Protein AF-A0A242W3F3-F1 (afdb_monomer)

Organism: NCBI:txid180868

Secondary structure (DSSP, 8-state):
------EEEEEEEE-SS-EEE--SEEEEPPP-SSEEEEEEEEES--S--EEEEEETTEEEEGGGSEEEEEEEETTEEEEEEEEE-SSTTTS--STTEEEEEEEEEE-TTT--EEEEEEEEEE-

Solvent-accessible surface area (backbone atoms only — not comparable to full-atom values): 6639 Å² total; per-residue (Å²): 136,69,36,71,72,74,49,53,39,61,47,24,42,33,24,93,88,50,73,40,78,40,50,67,64,33,78,42,65,61,68,60,82,54,44,43,34,42,31,34,38,36,33,31,46,50,90,63,68,48,57,36,42,29,32,60,82,49,75,27,43,68,94,68,45,44,72,80,46,76,49,77,57,100,64,18,34,39,38,31,36,52,43,81,45,85,46,60,81,48,48,54,71,44,68,78,27,77,37,41,43,33,41,37,41,37,33,81,89,74,73,48,70,40,64,33,65,29,38,40,35,20,79

Foldseek 3Di:
DFWDWDAKDFQWKAEPVDTDGDDQEAEDAQGDDFKIKTKMWIFTGHPDKWKWKAKQNRIATDPRWAWPDKDADPTTIITMTMDGPPDCNRPPSDAQDKMKMKMWIADVPPRDIHMDMHIYTYD

Mean predicted aligned error: 4.14 Å

Structure (mmCIF, N/CA/C/O backbone):
data_AF-A0A242W3F3-F1
#
_entry.id   AF-A0A242W3F3-F1
#
loop_
_atom_site.group_PDB
_atom_site.id
_atom_site.type_symbol
_atom_site.label_atom_id
_atom_site.label_alt_id
_atom_site.label_comp_id
_atom_site.label_asym_id
_atom_site.label_entity_id
_atom_site.label_seq_id
_atom_site.pdbx_PDB_ins_code
_atom_site.Cartn_x
_atom_site.Cartn_y
_atom_site.Cartn_z
_atom_site.occupancy
_atom_site.B_iso_or_equiv
_atom_site.auth_seq_id
_atom_site.auth_comp_id
_atom_site.auth_asym_id
_atom_site.auth_atom_id
_atom_site.pdbx_PDB_model_num
ATOM 1 N N . ASP A 1 1 ? 14.849 5.656 -23.378 1.00 62.00 1 ASP A N 1
ATOM 2 C CA . ASP A 1 1 ? 15.700 4.939 -22.416 1.00 62.00 1 ASP A CA 1
ATOM 3 C C . ASP A 1 1 ? 14.886 4.434 -21.252 1.00 62.00 1 ASP A C 1
ATOM 5 O O . ASP A 1 1 ? 14.446 5.220 -20.418 1.00 62.00 1 ASP A O 1
ATOM 9 N N . SER A 1 2 ? 14.650 3.128 -21.223 1.00 72.00 2 SER A N 1
ATOM 10 C CA . SER A 1 2 ? 14.152 2.470 -20.028 1.00 72.00 2 SER A CA 1
ATOM 11 C C . SER A 1 2 ? 15.299 2.221 -19.065 1.00 72.00 2 SER A C 1
ATOM 13 O O . SER A 1 2 ? 16.432 1.935 -19.457 1.00 72.00 2 SER A O 1
ATOM 15 N N . SER A 1 3 ? 15.019 2.377 -17.777 1.00 82.31 3 SER A N 1
ATOM 16 C CA . SER A 1 3 ? 15.980 2.084 -16.721 1.00 82.31 3 SER A CA 1
ATOM 17 C C . SER A 1 3 ? 15.425 0.984 -15.821 1.00 82.31 3 SER A C 1
ATOM 19 O O . SER A 1 3 ? 14.223 0.951 -15.557 1.00 82.31 3 SER A O 1
ATOM 21 N N . PRO A 1 4 ? 16.262 0.046 -15.347 1.00 87.44 4 PRO A N 1
ATOM 22 C CA . PRO A 1 4 ? 15.770 -1.051 -14.529 1.00 87.44 4 PRO A CA 1
ATOM 23 C C . PRO A 1 4 ? 15.168 -0.508 -13.235 1.00 87.44 4 PRO A C 1
ATOM 25 O O . PRO A 1 4 ? 15.725 0.412 -12.633 1.00 87.44 4 PRO A O 1
ATOM 28 N N . LEU A 1 5 ? 14.087 -1.132 -12.765 1.00 91.44 5 LEU A N 1
ATOM 29 C CA . LEU A 1 5 ? 13.517 -0.816 -11.462 1.00 91.44 5 LEU A CA 1
ATOM 30 C C . LEU A 1 5 ? 14.549 -1.107 -10.361 1.00 91.44 5 LEU A C 1
ATOM 32 O O . LEU A 1 5 ? 15.100 -2.215 -10.261 1.00 91.44 5 LEU A O 1
ATOM 36 N N . ARG A 1 6 ? 14.854 -0.100 -9.544 1.00 91.69 6 ARG A N 1
ATOM 37 C CA . ARG A 1 6 ? 15.939 -0.136 -8.553 1.00 91.69 6 ARG A CA 1
ATOM 38 C C . ARG A 1 6 ? 15.419 -0.312 -7.140 1.00 91.69 6 ARG A C 1
ATOM 40 O O . ARG A 1 6 ? 15.942 -1.174 -6.437 1.00 91.69 6 ARG A O 1
ATOM 47 N N . SER A 1 7 ? 14.394 0.445 -6.769 1.00 94.06 7 SER A N 1
ATOM 48 C CA . SER A 1 7 ? 13.772 0.399 -5.447 1.00 94.06 7 SER A CA 1
ATOM 49 C C . SER A 1 7 ? 12.310 0.817 -5.503 1.00 94.06 7 SER A C 1
ATOM 51 O O . SER A 1 7 ? 11.911 1.566 -6.393 1.00 94.06 7 SER A O 1
ATOM 53 N N . VAL A 1 8 ? 11.553 0.372 -4.505 1.00 96.19 8 VAL A N 1
ATOM 54 C CA . VAL A 1 8 ? 10.176 0.798 -4.249 1.00 96.19 8 VAL A CA 1
ATOM 55 C C . VAL A 1 8 ? 10.034 1.196 -2.782 1.00 96.19 8 VAL A C 1
ATOM 57 O O . VAL A 1 8 ? 10.717 0.645 -1.913 1.00 96.19 8 VAL A O 1
ATOM 60 N N . SER A 1 9 ? 9.146 2.138 -2.492 1.00 96.75 9 SER A N 1
ATOM 61 C CA . SER A 1 9 ? 8.777 2.512 -1.131 1.00 96.75 9 SER A CA 1
ATOM 62 C C . SER A 1 9 ? 7.304 2.869 -1.044 1.00 96.75 9 SER A C 1
ATOM 64 O O . SER A 1 9 ? 6.746 3.433 -1.977 1.00 96.75 9 SER A O 1
ATOM 66 N N . ILE A 1 10 ? 6.697 2.610 0.110 1.00 97.94 10 ILE A N 1
ATOM 67 C CA . ILE A 1 10 ? 5.420 3.221 0.473 1.00 97.94 10 ILE A CA 1
ATOM 68 C C . ILE A 1 10 ? 5.768 4.579 1.078 1.00 97.94 10 ILE A C 1
ATOM 70 O O . ILE A 1 10 ? 6.495 4.627 2.068 1.00 97.94 10 ILE A O 1
ATOM 74 N N . SER A 1 11 ? 5.334 5.662 0.439 1.00 96.56 11 SER A N 1
ATOM 75 C CA . SER A 1 11 ? 5.700 7.037 0.798 1.00 96.56 11 SER A CA 1
ATOM 76 C C . SER A 1 11 ? 4.625 7.741 1.611 1.00 96.56 11 SER A C 1
ATOM 78 O O . SER A 1 11 ? 4.948 8.631 2.394 1.00 96.56 11 SER A O 1
ATOM 80 N N . ALA A 1 12 ? 3.362 7.333 1.486 1.00 97.38 12 ALA A N 1
ATOM 81 C CA . ALA A 1 12 ? 2.297 7.811 2.354 1.00 97.38 12 ALA A CA 1
ATOM 82 C C . ALA A 1 12 ? 1.119 6.836 2.423 1.00 97.38 12 ALA A C 1
ATOM 84 O O . ALA A 1 12 ? 0.867 6.079 1.486 1.00 97.38 12 ALA A O 1
ATOM 85 N N . VAL A 1 13 ? 0.370 6.896 3.520 1.00 96.94 13 VAL A N 1
ATOM 86 C CA . VAL A 1 13 ? -0.890 6.166 3.711 1.00 96.94 13 VAL A CA 1
ATOM 87 C C . VAL A 1 13 ? -1.914 7.104 4.327 1.00 96.94 13 VAL A C 1
ATOM 89 O O . VAL A 1 13 ? -1.553 7.942 5.151 1.00 96.94 13 VAL A O 1
ATOM 92 N N . GLY A 1 14 ? -3.179 6.986 3.947 1.00 95.50 14 GLY A N 1
ATOM 93 C CA . GLY A 1 14 ? -4.225 7.813 4.529 1.00 95.50 14 GLY A CA 1
ATOM 94 C C . GLY A 1 14 ? -5.599 7.581 3.927 1.00 95.50 14 GLY A C 1
ATOM 95 O O . GLY A 1 14 ? -5.889 6.510 3.394 1.00 95.50 14 GLY A O 1
ATOM 96 N N . ASP A 1 15 ? -6.427 8.613 4.015 1.00 93.06 15 ASP A N 1
ATOM 97 C CA . ASP A 1 15 ? -7.746 8.678 3.399 1.00 93.06 15 ASP A CA 1
ATOM 98 C C . ASP A 1 15 ? -7.826 9.831 2.384 1.00 93.06 15 ASP A C 1
ATOM 100 O O . ASP A 1 15 ? -6.841 10.515 2.096 1.00 93.06 15 ASP A O 1
ATOM 104 N N . ASN A 1 16 ? -9.020 10.060 1.839 1.00 88.56 16 ASN A N 1
ATOM 105 C CA . ASN A 1 16 ? -9.259 11.118 0.861 1.00 88.56 16 ASN A CA 1
ATOM 106 C C . ASN A 1 16 ? -9.084 12.543 1.431 1.00 88.56 16 ASN A C 1
ATOM 108 O O . ASN A 1 16 ? -8.956 13.497 0.668 1.00 88.56 16 ASN A O 1
ATOM 112 N N . ASN A 1 17 ? -9.106 12.709 2.755 1.00 90.00 17 ASN A N 1
ATOM 113 C CA . ASN A 1 17 ? -8.938 14.004 3.410 1.00 90.00 17 ASN A CA 1
ATOM 114 C C . ASN A 1 17 ? -7.473 14.276 3.747 1.00 90.00 17 ASN A C 1
ATOM 116 O O . ASN A 1 17 ? -7.036 15.429 3.701 1.00 90.00 17 ASN A O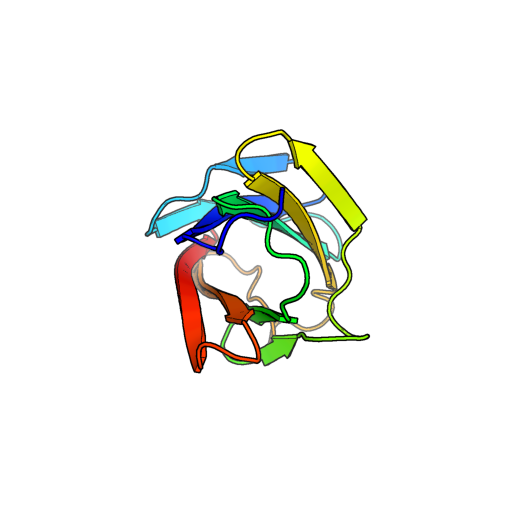 1
ATOM 120 N N . LYS A 1 18 ? -6.719 13.241 4.141 1.00 94.69 18 LYS A N 1
ATOM 121 C CA . LYS A 1 18 ? -5.337 13.403 4.587 1.00 94.69 18 LYS A CA 1
ATOM 122 C C . LYS A 1 18 ? -4.476 12.169 4.337 1.00 94.69 18 LYS A C 1
ATOM 124 O O . LYS A 1 18 ? -4.785 11.069 4.784 1.00 94.69 18 LYS A O 1
ATOM 129 N N . MET A 1 19 ? -3.320 12.416 3.720 1.00 96.12 19 MET A N 1
ATOM 130 C CA . MET A 1 19 ? -2.228 11.457 3.558 1.00 96.12 19 MET A CA 1
ATOM 131 C C . MET A 1 19 ? -1.137 11.711 4.600 1.00 96.12 19 MET A C 1
ATOM 133 O O . MET A 1 19 ? -0.718 12.852 4.808 1.00 96.12 19 MET A O 1
ATOM 137 N N . TYR A 1 20 ? -0.652 10.646 5.232 1.00 96.94 20 TYR A N 1
ATOM 138 C CA . TYR A 1 20 ? 0.396 10.685 6.246 1.00 96.94 20 TYR A CA 1
ATOM 139 C C . TYR A 1 20 ? 1.677 10.079 5.683 1.00 96.94 20 TYR A C 1
ATOM 141 O O . TYR A 1 20 ? 1.650 8.977 5.138 1.00 96.94 20 TYR A O 1
ATOM 149 N N . SER A 1 21 ? 2.793 10.801 5.804 1.00 96.56 21 SER A N 1
ATOM 150 C CA . SER A 1 21 ? 4.098 10.348 5.309 1.00 96.56 21 SER A CA 1
ATOM 151 C C . SER A 1 21 ? 4.499 9.034 5.973 1.00 96.56 21 SER A C 1
ATOM 153 O O . SER A 1 21 ? 4.520 8.938 7.199 1.00 96.56 21 SE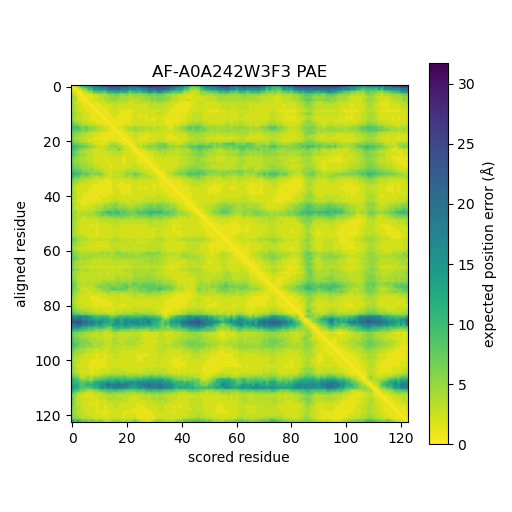R A O 1
ATOM 155 N N . ALA A 1 22 ? 4.801 8.023 5.168 1.00 94.00 22 ALA A N 1
ATOM 156 C CA . ALA A 1 22 ? 5.078 6.682 5.644 1.00 94.00 22 ALA A CA 1
ATOM 157 C C . ALA A 1 22 ? 6.567 6.485 5.955 1.00 94.00 22 ALA A C 1
ATOM 159 O O . ALA A 1 22 ? 7.459 6.904 5.217 1.00 94.00 22 ALA A O 1
ATOM 160 N N . SER A 1 23 ? 6.821 5.776 7.054 1.00 91.31 23 SER A N 1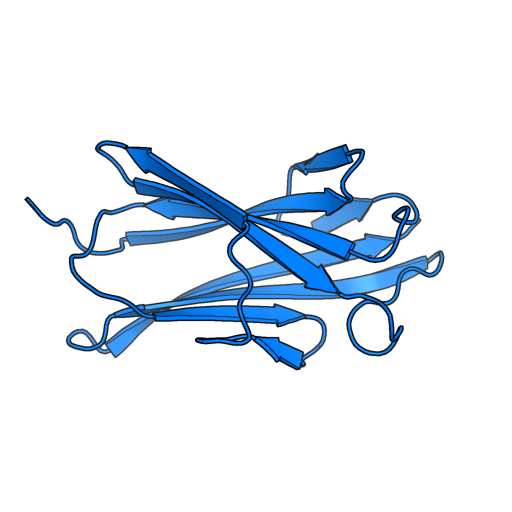
ATOM 161 C CA . SER A 1 23 ? 8.120 5.197 7.399 1.00 91.31 23 SER A CA 1
ATOM 162 C C . SER A 1 23 ? 7.943 3.689 7.630 1.00 91.31 23 SER A C 1
ATOM 164 O O . SER A 1 23 ? 6.875 3.152 7.345 1.00 91.31 23 SER A O 1
ATOM 166 N N . SER A 1 24 ? 8.945 2.973 8.153 1.00 91.19 24 SER A N 1
ATOM 167 C CA . SER A 1 24 ? 8.768 1.556 8.524 1.00 91.19 24 SER A CA 1
ATOM 168 C C . SER A 1 24 ? 7.624 1.331 9.522 1.00 91.19 24 SER A C 1
ATOM 170 O O . SER A 1 24 ? 6.996 0.275 9.497 1.00 91.19 24 SER A O 1
ATOM 172 N N . TYR A 1 25 ? 7.352 2.325 10.370 1.00 93.88 25 TYR A N 1
ATOM 173 C CA . TYR A 1 25 ? 6.216 2.357 11.283 1.00 93.88 25 TYR A CA 1
ATOM 174 C C . TYR A 1 25 ? 5.521 3.714 11.172 1.00 93.88 25 TYR A C 1
ATOM 176 O O . TYR A 1 25 ? 6.169 4.762 11.221 1.00 93.88 25 TYR A O 1
ATOM 184 N N . LEU A 1 26 ? 4.210 3.701 10.993 1.00 95.88 26 LEU A N 1
ATOM 185 C CA . LEU A 1 26 ? 3.393 4.892 10.835 1.00 95.88 26 LEU A CA 1
ATOM 186 C C . LEU A 1 26 ? 2.241 4.835 11.831 1.00 95.88 26 LEU A C 1
ATOM 188 O O . LEU A 1 26 ? 1.564 3.819 11.930 1.00 95.88 26 LEU A O 1
ATOM 192 N N . THR A 1 27 ? 1.993 5.946 12.509 1.00 95.88 27 THR A N 1
ATOM 193 C CA . THR A 1 27 ? 0.807 6.131 13.338 1.00 95.88 27 THR A CA 1
ATOM 194 C C . THR A 1 27 ? -0.134 7.125 12.663 1.00 95.88 27 THR A C 1
ATOM 196 O O . THR A 1 27 ? 0.305 8.196 12.236 1.00 95.88 27 THR A O 1
ATOM 199 N N . ILE A 1 28 ? -1.411 6.767 12.546 1.00 94.75 28 ILE A N 1
ATOM 200 C CA . ILE A 1 28 ? -2.472 7.598 11.968 1.00 94.75 28 ILE A CA 1
ATOM 201 C C . ILE A 1 28 ? -3.700 7.591 12.884 1.00 94.75 28 ILE A C 1
ATOM 203 O O . ILE A 1 28 ? -3.932 6.600 13.569 1.00 94.75 28 ILE A O 1
ATOM 207 N N . PRO A 1 29 ? -4.529 8.644 12.886 1.00 94.12 29 PRO A N 1
ATOM 208 C CA . PRO A 1 29 ? -5.848 8.556 13.496 1.00 94.12 29 PRO A CA 1
ATOM 209 C C . PRO A 1 29 ? -6.756 7.628 12.679 1.00 94.12 29 PRO A C 1
ATOM 211 O O . PRO A 1 29 ? -6.460 7.292 11.529 1.00 94.12 29 PRO A O 1
ATOM 214 N N . VAL A 1 30 ? -7.916 7.295 13.246 1.00 92.00 30 VAL A N 1
ATOM 215 C CA . VAL A 1 30 ? -9.009 6.637 12.516 1.00 92.00 30 VAL A CA 1
ATOM 216 C C . VAL A 1 30 ? -9.308 7.374 11.206 1.00 92.00 30 VAL A C 1
ATOM 218 O O . VAL A 1 30 ? -9.694 8.550 11.205 1.00 92.00 30 VAL A O 1
ATOM 221 N N . LEU A 1 31 ? -9.176 6.645 10.099 1.00 90.75 31 LEU A N 1
ATOM 222 C CA . LEU A 1 31 ? -9.459 7.127 8.754 1.00 90.75 31 LEU A CA 1
ATOM 223 C C . LEU A 1 31 ? -10.949 7.418 8.580 1.00 90.75 31 LEU A C 1
ATOM 225 O O . LEU A 1 31 ? -11.810 6.767 9.181 1.00 90.75 31 LEU A O 1
ATOM 229 N N . LYS A 1 32 ? -11.267 8.404 7.747 1.00 88.44 32 LYS A N 1
ATOM 230 C CA . LYS A 1 32 ? -12.638 8.794 7.417 1.00 88.44 32 LYS A CA 1
ATOM 231 C C . LYS A 1 32 ? -13.021 8.297 6.025 1.00 88.44 32 LYS A C 1
ATOM 233 O O . LYS A 1 32 ? -12.270 8.450 5.067 1.00 88.44 32 LYS A O 1
ATOM 238 N N . GLY A 1 33 ? -14.251 7.802 5.910 1.00 86.12 33 GLY A N 1
ATOM 239 C CA . GLY A 1 33 ? -14.806 7.292 4.658 1.00 86.12 33 GLY A CA 1
ATOM 240 C C . GLY A 1 33 ? -14.496 5.815 4.429 1.00 86.12 33 GLY A C 1
ATOM 241 O O . GLY A 1 33 ? -14.092 5.105 5.345 1.00 86.12 33 GLY A O 1
ATOM 242 N N . ASP A 1 34 ? -14.714 5.371 3.194 1.00 87.06 34 ASP A N 1
ATOM 243 C CA . ASP A 1 34 ? -14.706 3.948 2.846 1.00 87.06 34 ASP A CA 1
ATOM 244 C C . ASP A 1 34 ? -13.366 3.465 2.275 1.00 87.06 34 ASP A C 1
ATOM 246 O O . ASP A 1 34 ? -13.217 2.282 1.993 1.00 87.06 34 ASP A O 1
ATOM 250 N N . TYR A 1 35 ? -12.385 4.347 2.059 1.00 90.56 35 TYR A N 1
ATOM 251 C CA . TYR A 1 35 ? -11.198 4.017 1.268 1.00 90.56 35 TYR A CA 1
ATOM 252 C C . TYR A 1 35 ? -9.878 4.288 1.992 1.00 90.56 35 TYR A C 1
ATOM 254 O O . TYR A 1 35 ? -9.691 5.341 2.600 1.00 90.56 35 TYR A O 1
ATOM 262 N N . LEU A 1 36 ? -8.942 3.351 1.830 1.00 93.00 36 LEU A N 1
ATOM 263 C CA . LEU A 1 36 ? -7.527 3.493 2.149 1.00 93.00 36 LEU A CA 1
ATOM 264 C C . LEU A 1 36 ? -6.805 3.949 0.891 1.00 93.00 36 LEU A C 1
ATOM 266 O O . LEU A 1 36 ? -6.988 3.367 -0.179 1.00 93.00 36 LEU A O 1
ATOM 270 N N . TYR A 1 37 ? -5.937 4.934 1.033 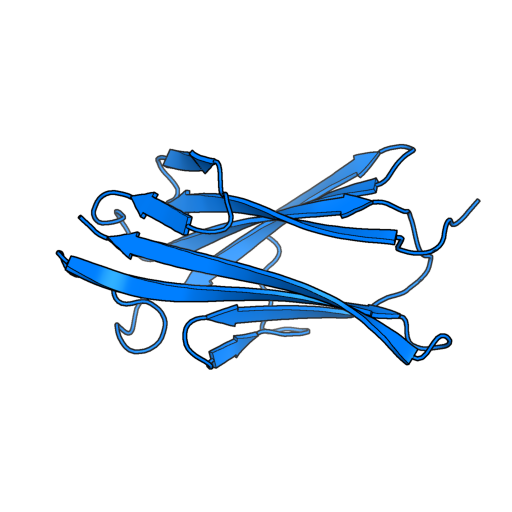1.00 95.25 37 TYR A N 1
ATOM 271 C CA . TYR A 1 37 ? -5.083 5.409 -0.039 1.00 95.25 37 TYR A CA 1
ATOM 272 C C . TYR A 1 37 ? -3.639 5.106 0.323 1.00 95.25 37 TYR A C 1
ATOM 274 O O . TYR A 1 37 ? -3.190 5.398 1.433 1.00 95.25 37 TYR A O 1
ATOM 282 N N . VAL A 1 38 ? -2.910 4.510 -0.614 1.00 97.06 38 VAL A N 1
ATOM 283 C CA . VAL A 1 38 ? -1.500 4.161 -0.444 1.00 97.06 38 VAL A CA 1
ATOM 284 C C . VAL A 1 38 ? -0.712 4.797 -1.570 1.00 97.06 38 VAL A C 1
ATOM 286 O O . VAL A 1 38 ? -0.881 4.444 -2.736 1.00 97.06 38 VAL A O 1
ATOM 289 N N . LYS A 1 39 ? 0.153 5.746 -1.211 1.00 97.56 39 LYS A N 1
ATOM 290 C CA . LYS A 1 39 ? 1.101 6.357 -2.134 1.00 97.56 39 LYS A CA 1
ATOM 291 C C . LYS A 1 39 ? 2.398 5.566 -2.113 1.00 97.56 39 LYS A C 1
ATOM 293 O O . LYS A 1 39 ? 2.944 5.283 -1.042 1.00 97.56 39 LYS A O 1
ATOM 298 N N . VAL A 1 40 ? 2.900 5.236 -3.291 1.00 97.50 40 VAL A N 1
ATOM 299 C CA . VAL A 1 40 ? 4.191 4.583 -3.475 1.00 97.50 40 VAL A CA 1
ATOM 300 C C . VAL A 1 40 ? 5.105 5.451 -4.321 1.00 97.50 40 VAL A C 1
ATOM 302 O O . VAL A 1 40 ? 4.656 6.261 -5.134 1.00 97.50 40 VAL A O 1
ATOM 305 N N . SER A 1 41 ? 6.399 5.254 -4.125 1.00 96.12 41 SER A N 1
ATOM 306 C CA . SER A 1 41 ? 7.448 5.851 -4.936 1.00 96.12 41 SER A CA 1
ATOM 307 C C . SER A 1 41 ? 8.346 4.743 -5.464 1.00 96.12 41 SER A C 1
ATOM 309 O O . SER A 1 41 ? 8.706 3.807 -4.747 1.00 96.12 41 SER A O 1
ATOM 311 N N . GLU A 1 42 ? 8.719 4.861 -6.724 1.00 95.50 42 GLU A N 1
ATOM 312 C CA . GLU A 1 42 ? 9.490 3.880 -7.466 1.00 95.50 42 GLU A CA 1
ATOM 313 C C . GLU A 1 42 ? 10.682 4.573 -8.105 1.00 95.50 42 GLU A C 1
ATOM 315 O O . GLU A 1 42 ? 10.549 5.668 -8.643 1.00 95.50 42 GLU A O 1
ATOM 320 N N . VAL A 1 43 ? 11.853 3.941 -8.053 1.00 94.75 43 VAL A N 1
ATOM 321 C CA . VAL A 1 43 ? 13.068 4.458 -8.691 1.00 94.75 43 VAL A CA 1
ATOM 322 C C . VAL A 1 43 ? 13.404 3.587 -9.886 1.00 94.75 43 VAL A C 1
ATOM 324 O O . VAL A 1 43 ? 13.609 2.378 -9.741 1.00 94.75 43 VAL A O 1
ATOM 327 N N . GLY A 1 44 ? 13.534 4.217 -11.048 1.00 91.06 44 GLY A N 1
ATOM 328 C CA . GLY A 1 44 ? 13.690 3.559 -12.340 1.00 91.06 44 GLY A CA 1
ATOM 329 C C . GLY A 1 44 ? 12.412 3.596 -13.179 1.00 91.06 44 GLY A C 1
ATOM 330 O O . GLY A 1 44 ? 11.312 3.787 -12.672 1.00 91.06 44 GLY A O 1
ATOM 331 N N . THR A 1 45 ? 12.586 3.417 -14.482 1.00 89.25 45 THR A N 1
ATOM 332 C CA . THR A 1 45 ? 11.561 3.548 -15.525 1.00 89.25 45 THR A CA 1
ATOM 333 C C . THR A 1 45 ? 11.573 2.297 -16.410 1.00 89.25 45 THR A C 1
ATOM 335 O O . THR A 1 45 ? 11.992 2.361 -17.570 1.00 89.25 45 THR A O 1
ATOM 338 N N . PRO A 1 46 ? 11.229 1.117 -15.860 1.00 87.31 46 PRO A N 1
ATOM 339 C CA . PRO A 1 46 ? 11.241 -0.123 -16.630 1.00 87.31 46 PRO A CA 1
ATOM 340 C C . PRO A 1 46 ? 10.152 -0.102 -17.713 1.00 87.31 46 PRO A C 1
ATOM 342 O O . PRO A 1 46 ? 9.062 0.413 -17.479 1.00 87.31 46 PRO A O 1
ATOM 345 N N . ASP A 1 47 ? 10.410 -0.731 -18.864 1.00 85.19 47 ASP A N 1
ATOM 346 C CA . ASP A 1 47 ? 9.410 -0.853 -19.943 1.00 85.19 47 ASP A CA 1
ATOM 347 C C . ASP A 1 47 ? 8.198 -1.704 -19.535 1.00 85.19 47 ASP A C 1
ATOM 349 O O . ASP A 1 47 ? 7.092 -1.517 -20.036 1.00 85.19 47 ASP A O 1
ATOM 353 N N . SER A 1 48 ? 8.405 -2.681 -18.646 1.00 86.75 48 SER A N 1
ATOM 354 C CA . SER A 1 48 ? 7.346 -3.566 -18.166 1.00 86.75 48 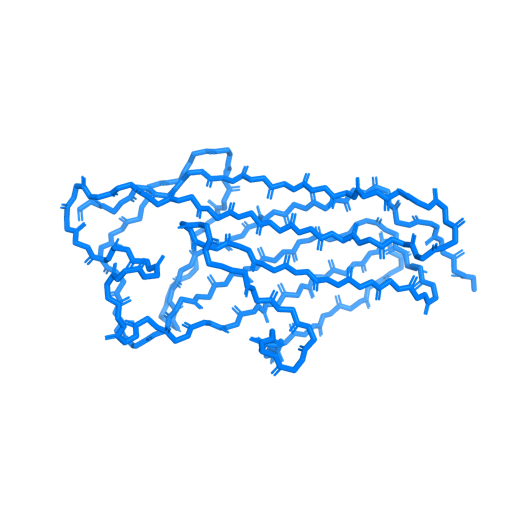SER A CA 1
ATOM 355 C C . SER A 1 48 ? 7.677 -4.157 -16.800 1.00 86.75 48 SER A C 1
ATOM 357 O O . SER A 1 48 ? 8.793 -4.621 -16.543 1.00 86.75 48 SER A O 1
ATOM 359 N N . TYR A 1 49 ? 6.678 -4.154 -15.926 1.00 91.69 49 TYR A N 1
ATOM 360 C CA . TYR A 1 49 ? 6.674 -4.807 -14.627 1.00 91.69 49 TYR A CA 1
ATOM 361 C C . TYR A 1 49 ? 5.226 -5.010 -14.174 1.00 91.69 49 TYR A C 1
ATOM 363 O O . TYR A 1 49 ? 4.289 -4.516 -14.796 1.00 91.69 49 TYR A O 1
ATOM 371 N N . SER A 1 50 ? 5.049 -5.790 -13.115 1.00 93.06 50 SER A N 1
ATOM 372 C CA . SER A 1 50 ? 3.756 -6.000 -12.467 1.00 93.06 50 SER A CA 1
ATOM 373 C C . SER A 1 50 ? 3.824 -5.532 -11.028 1.00 93.06 50 SER A C 1
ATOM 375 O O . SER A 1 50 ? 4.871 -5.647 -10.388 1.00 93.06 50 SER A O 1
ATOM 377 N N . GLU A 1 51 ? 2.701 -5.040 -10.530 1.00 95.69 51 GLU A N 1
ATOM 378 C CA . GLU A 1 51 ? 2.586 -4.460 -9.201 1.00 95.69 51 GLU A CA 1
ATOM 379 C C . GLU A 1 51 ? 1.552 -5.209 -8.382 1.00 95.69 51 GLU A C 1
ATOM 381 O O . GLU A 1 51 ? 0.588 -5.779 -8.909 1.00 95.69 51 GLU A O 1
ATOM 386 N N . ALA A 1 52 ? 1.756 -5.195 -7.074 1.00 96.38 52 ALA A N 1
ATOM 387 C CA . ALA A 1 52 ? 0.766 -5.663 -6.139 1.00 96.38 52 ALA A CA 1
ATOM 388 C C . ALA A 1 52 ? 0.861 -4.924 -4.814 1.00 96.38 52 ALA A C 1
ATOM 390 O O . ALA A 1 52 ? 1.948 -4.585 -4.343 1.00 96.38 52 ALA A O 1
ATOM 391 N N . LEU A 1 53 ? -0.293 -4.762 -4.182 1.00 96.25 53 LEU A N 1
ATOM 392 C CA . LEU A 1 53 ? -0.405 -4.274 -2.821 1.00 96.25 53 LEU A CA 1
ATOM 393 C C . LEU A 1 53 ? -1.007 -5.371 -1.947 1.00 96.25 53 LEU A C 1
ATOM 395 O O . LEU A 1 53 ? -1.972 -6.018 -2.336 1.00 96.25 53 LEU A O 1
ATOM 399 N N . THR A 1 54 ? -0.450 -5.589 -0.766 1.00 95.44 54 THR A N 1
ATOM 400 C CA . THR A 1 54 ? -0.950 -6.553 0.212 1.00 95.44 54 THR A CA 1
ATOM 401 C C . THR A 1 54 ? -1.275 -5.815 1.504 1.00 95.44 54 THR A C 1
ATOM 403 O O . THR A 1 54 ? -0.399 -5.157 2.061 1.00 95.44 54 THR A O 1
ATOM 406 N N . VAL A 1 55 ? -2.506 -5.939 2.000 1.00 94.44 55 VAL A N 1
ATOM 407 C CA . VAL A 1 55 ? -2.951 -5.343 3.270 1.00 94.44 55 VAL A CA 1
ATOM 408 C C . VAL A 1 55 ? -3.441 -6.457 4.185 1.00 94.44 55 VAL A C 1
ATOM 410 O O . VAL A 1 55 ? -4.324 -7.216 3.797 1.00 94.44 55 VAL A O 1
ATOM 413 N N . ASN A 1 56 ? -2.812 -6.614 5.355 1.00 93.69 56 ASN A N 1
ATOM 414 C CA . ASN A 1 56 ? -3.075 -7.704 6.311 1.00 93.69 56 ASN A CA 1
ATOM 415 C C . ASN A 1 56 ? -3.169 -9.101 5.660 1.00 93.69 56 ASN A C 1
ATOM 417 O O . ASN A 1 56 ? -3.996 -9.929 6.029 1.00 93.69 56 ASN A O 1
ATOM 421 N N . GLY A 1 57 ? -2.321 -9.367 4.663 1.00 91.12 57 GLY A N 1
ATOM 422 C CA . GLY A 1 57 ? -2.295 -10.639 3.931 1.00 91.12 57 GLY A CA 1
ATOM 423 C C . GLY A 1 57 ? -3.259 -10.733 2.741 1.00 91.12 57 GLY A C 1
ATOM 424 O O . GLY A 1 57 ? -3.113 -11.647 1.933 1.00 91.12 57 GLY A O 1
ATOM 425 N N . ILE A 1 58 ? -4.179 -9.781 2.563 1.00 92.00 58 ILE A N 1
ATOM 426 C CA . ILE A 1 58 ? -5.051 -9.705 1.384 1.00 92.00 58 ILE A CA 1
ATOM 427 C C . ILE A 1 58 ? -4.313 -9.006 0.247 1.00 92.00 58 ILE A C 1
ATOM 429 O O . ILE A 1 58 ? -3.909 -7.851 0.380 1.00 92.00 58 ILE A O 1
ATOM 433 N N . ARG A 1 59 ? -4.133 -9.711 -0.872 1.00 93.62 59 ARG A N 1
ATOM 434 C CA . ARG A 1 59 ? -3.359 -9.251 -2.029 1.00 93.62 59 ARG A CA 1
ATOM 435 C C . ARG A 1 59 ? -4.248 -8.680 -3.136 1.00 93.62 59 ARG A C 1
ATOM 437 O O . ARG A 1 59 ? -5.190 -9.334 -3.570 1.00 93.62 59 ARG A O 1
ATOM 444 N N . TYR A 1 60 ? -3.846 -7.529 -3.666 1.00 93.44 60 TYR A N 1
ATOM 445 C CA . TYR A 1 60 ? -4.446 -6.814 -4.789 1.00 93.44 60 TYR A CA 1
ATOM 446 C C . TYR A 1 60 ? -3.426 -6.702 -5.923 1.00 93.44 60 TYR A C 1
ATOM 448 O O . TYR A 1 60 ? -2.318 -6.217 -5.703 1.00 93.44 60 TYR A O 1
ATOM 456 N N . ALA A 1 61 ? -3.779 -7.159 -7.123 1.00 93.94 61 ALA A N 1
ATOM 457 C CA . ALA A 1 61 ? -2.916 -7.117 -8.303 1.00 93.94 61 ALA A CA 1
ATOM 458 C C . ALA A 1 61 ? -3.761 -7.088 -9.586 1.00 93.94 61 ALA A C 1
ATOM 460 O O . ALA A 1 61 ? -4.917 -7.518 -9.589 1.00 93.94 61 ALA A O 1
ATOM 461 N N . GLY A 1 62 ? -3.180 -6.623 -10.695 1.00 91.88 62 GLY A N 1
ATOM 462 C CA . GLY A 1 62 ? -3.880 -6.566 -11.981 1.00 91.88 62 GLY A CA 1
ATOM 463 C C . GLY A 1 62 ? -5.170 -5.746 -11.886 1.00 91.88 62 GLY A C 1
ATOM 464 O O . GLY A 1 62 ? -5.152 -4.629 -11.384 1.00 91.88 62 GLY A O 1
ATOM 465 N N . SER A 1 63 ? -6.302 -6.309 -12.315 1.00 90.00 63 SER A N 1
ATOM 466 C CA . SER A 1 63 ? -7.593 -5.604 -12.330 1.00 90.00 63 SER A CA 1
ATOM 467 C C . SER A 1 63 ? -8.156 -5.256 -10.948 1.00 90.00 63 SER A C 1
ATOM 469 O O . SER A 1 63 ? -9.080 -4.455 -10.869 1.00 90.00 63 SER A O 1
ATOM 471 N N . SER A 1 64 ? -7.657 -5.868 -9.867 1.00 89.56 64 SER A N 1
ATOM 472 C CA . SER A 1 64 ? -8.091 -5.544 -8.502 1.00 89.56 64 SER A CA 1
ATOM 473 C C . SER A 1 64 ? -7.226 -4.470 -7.837 1.00 89.56 64 SER A C 1
ATOM 475 O O . SER A 1 64 ? -7.511 -4.084 -6.706 1.00 89.56 64 SER A O 1
ATOM 477 N N . LEU A 1 65 ? -6.136 -4.047 -8.485 1.00 92.62 65 LEU A N 1
ATOM 478 C CA . LEU A 1 65 ? -5.267 -2.978 -8.012 1.00 92.62 65 LEU A CA 1
ATOM 479 C C . LEU A 1 65 ? -5.722 -1.666 -8.656 1.00 92.62 65 LEU A C 1
ATOM 481 O O . LEU A 1 65 ? -5.454 -1.409 -9.826 1.00 92.62 65 LEU A O 1
ATOM 485 N N . ASP A 1 66 ? -6.444 -0.857 -7.889 1.00 93.56 66 ASP A N 1
ATOM 486 C CA . ASP A 1 66 ? -7.047 0.386 -8.370 1.00 93.56 66 ASP A CA 1
ATOM 487 C C . ASP A 1 66 ? -6.054 1.555 -8.239 1.00 93.56 66 ASP A C 1
ATOM 489 O O . ASP A 1 66 ? -5.937 2.184 -7.183 1.00 93.56 66 ASP A O 1
ATOM 493 N N . GLU A 1 67 ? -5.285 1.805 -9.302 1.00 95.69 67 GLU A N 1
ATOM 494 C CA . GLU A 1 67 ? -4.428 2.989 -9.439 1.00 95.69 67 GLU A CA 1
ATOM 495 C C . GLU A 1 67 ? -5.284 4.201 -9.827 1.00 95.69 67 GLU A C 1
ATOM 497 O O . GLU A 1 67 ? -5.884 4.238 -10.899 1.00 95.69 67 GLU A O 1
ATOM 502 N N . ILE A 1 68 ? -5.324 5.219 -8.966 1.00 95.69 68 ILE A N 1
ATOM 503 C CA . ILE A 1 68 ? -6.159 6.413 -9.188 1.00 95.69 68 ILE A CA 1
ATOM 504 C C . ILE A 1 68 ? -5.370 7.615 -9.706 1.00 95.69 68 ILE A C 1
ATOM 506 O O . ILE A 1 68 ? -5.950 8.581 -10.198 1.00 95.69 68 ILE A O 1
ATOM 510 N N . SER A 1 69 ? -4.050 7.595 -9.539 1.00 95.62 69 SER A N 1
ATOM 511 C CA . SER A 1 69 ? -3.165 8.654 -10.007 1.00 95.62 69 SER A CA 1
ATOM 512 C C . SER A 1 69 ? -1.752 8.119 -10.149 1.00 95.62 69 SER A C 1
ATOM 514 O O . SER A 1 69 ? -1.260 7.451 -9.234 1.00 95.62 69 SER A O 1
ATOM 516 N N . SER A 1 70 ? -1.068 8.529 -11.207 1.00 95.12 70 SER A N 1
ATOM 517 C CA . SER A 1 70 ? 0.358 8.299 -11.382 1.00 95.12 70 SER A CA 1
ATOM 518 C C . SER A 1 70 ? 1.044 9.520 -11.976 1.00 95.12 70 SER A C 1
ATOM 520 O O . SER A 1 70 ? 0.472 10.287 -12.752 1.00 95.12 70 SER A O 1
ATOM 522 N N . TYR A 1 71 ? 2.291 9.708 -11.569 1.00 93.62 71 TYR A N 1
ATOM 523 C CA . TYR A 1 71 ? 3.208 10.682 -12.127 1.00 93.62 71 TYR A CA 1
ATOM 524 C C . TYR A 1 71 ? 4.544 9.993 -12.373 1.00 93.62 71 TYR A C 1
ATOM 526 O O . TYR A 1 71 ? 5.137 9.445 -11.447 1.00 93.62 71 TYR A O 1
ATOM 534 N N . THR A 1 72 ? 5.037 10.045 -13.607 1.00 93.38 72 THR A N 1
ATOM 535 C CA . THR A 1 72 ? 6.343 9.495 -13.980 1.00 93.38 72 THR A CA 1
ATOM 536 C C . THR A 1 72 ? 7.269 10.627 -14.396 1.00 93.38 72 THR A C 1
ATOM 538 O O . THR A 1 72 ? 6.934 11.442 -15.254 1.00 93.38 72 THR A O 1
ATOM 541 N N . GLY A 1 73 ? 8.445 10.666 -13.779 1.00 90.06 73 GLY A N 1
ATOM 542 C CA . GLY A 1 73 ? 9.521 11.593 -14.095 1.00 90.06 73 GLY A CA 1
ATOM 543 C C . GLY A 1 73 ? 10.778 10.875 -14.601 1.00 90.06 73 GLY A C 1
ATOM 544 O O . GLY A 1 73 ? 10.808 9.650 -14.714 1.00 90.06 73 GLY A O 1
ATOM 545 N N . PRO A 1 74 ? 11.865 11.624 -14.859 1.00 87.12 74 PRO A N 1
ATOM 546 C CA . PRO A 1 74 ? 13.098 11.076 -15.434 1.00 87.12 74 PRO A CA 1
ATOM 547 C C . PRO A 1 74 ? 13.784 9.995 -14.585 1.00 87.12 74 PRO A C 1
ATOM 549 O O . PRO A 1 74 ? 14.592 9.229 -15.102 1.00 87.12 74 PRO A O 1
ATOM 552 N N . PHE A 1 75 ? 13.493 9.944 -13.282 1.00 86.94 75 PHE A N 1
ATOM 553 C CA . PHE A 1 75 ? 14.177 9.072 -12.323 1.00 86.94 75 PHE A CA 1
ATOM 554 C C . PHE A 1 75 ? 13.276 8.000 -11.700 1.00 86.94 75 PHE A C 1
ATOM 556 O O . PHE A 1 75 ? 13.761 7.185 -10.911 1.00 86.94 75 PHE A O 1
ATOM 563 N N . GLY A 1 76 ? 11.986 7.978 -12.034 1.00 92.38 76 GLY A N 1
ATOM 564 C CA . GLY A 1 76 ? 11.038 7.091 -11.374 1.00 92.38 76 GLY A CA 1
ATOM 565 C C . GLY A 1 76 ? 9.594 7.561 -11.443 1.00 92.38 76 GLY A C 1
ATOM 566 O O . GLY A 1 76 ? 9.271 8.504 -12.166 1.00 92.38 76 GLY A O 1
ATOM 567 N N . SER A 1 77 ? 8.748 6.912 -10.651 1.00 94.31 77 SER A N 1
ATOM 568 C CA . SER A 1 77 ? 7.307 7.154 -10.621 1.00 94.31 77 SER A CA 1
ATOM 569 C C . SER A 1 77 ? 6.803 7.342 -9.196 1.00 94.31 77 SER A C 1
ATOM 571 O O . SER A 1 77 ? 7.317 6.748 -8.250 1.00 94.31 77 SER A O 1
ATOM 573 N N . GLU A 1 78 ? 5.760 8.146 -9.043 1.00 96.00 78 GLU A N 1
ATOM 574 C CA . GLU A 1 78 ? 4.905 8.159 -7.865 1.00 96.00 78 GLU A CA 1
ATOM 575 C C . GLU A 1 78 ? 3.502 7.724 -8.266 1.00 96.00 78 GLU A C 1
ATOM 577 O O . GLU A 1 78 ? 2.960 8.202 -9.262 1.00 96.00 78 GLU A O 1
ATOM 582 N N . LYS A 1 79 ? 2.904 6.833 -7.479 1.00 96.62 79 LYS A N 1
ATOM 583 C CA . LYS A 1 79 ? 1.572 6.291 -7.751 1.00 96.62 79 LYS A CA 1
ATOM 584 C C . LYS A 1 79 ? 0.733 6.302 -6.492 1.00 96.62 79 LYS A C 1
ATOM 586 O O . LYS A 1 79 ? 1.267 6.141 -5.397 1.00 96.62 79 LYS A O 1
ATOM 591 N N . THR A 1 80 ? -0.573 6.462 -6.650 1.00 97.56 80 THR A N 1
ATOM 592 C CA . THR A 1 80 ? -1.537 6.336 -5.556 1.00 97.56 80 THR A CA 1
ATOM 593 C C . THR A 1 80 ? -2.521 5.236 -5.899 1.00 97.56 80 THR A C 1
ATOM 595 O O . THR A 1 80 ? -3.187 5.292 -6.933 1.00 97.56 80 THR A O 1
ATOM 598 N N . PHE A 1 81 ? -2.633 4.267 -5.000 1.00 96.44 81 PHE A N 1
ATOM 599 C CA . PHE A 1 81 ? -3.617 3.199 -5.067 1.00 96.44 81 PHE A CA 1
ATOM 600 C C . PHE A 1 81 ? -4.740 3.460 -4.076 1.00 96.44 81 PHE A C 1
ATOM 602 O O . PHE A 1 81 ? -4.498 3.971 -2.979 1.00 96.44 81 PHE A O 1
ATOM 609 N N . ARG A 1 82 ? -5.956 3.079 -4.451 1.00 94.56 82 ARG A N 1
ATOM 610 C CA . ARG A 1 82 ? -7.149 3.154 -3.612 1.00 94.56 82 ARG A CA 1
ATOM 611 C C . ARG A 1 82 ? -7.635 1.746 -3.287 1.00 94.56 82 ARG A C 1
ATOM 613 O O . ARG A 1 82 ? -7.694 0.888 -4.157 1.00 94.56 82 ARG A O 1
ATOM 620 N N . LEU A 1 83 ? -8.017 1.510 -2.036 1.00 90.62 83 LEU A N 1
ATOM 621 C CA . LEU A 1 83 ? -8.564 0.233 -1.583 1.00 90.62 83 LEU A CA 1
ATOM 622 C C . LEU A 1 83 ? -9.840 0.465 -0.799 1.00 90.62 83 LEU A C 1
ATOM 624 O O . LEU A 1 83 ? -9.874 1.301 0.097 1.00 90.62 83 LEU A O 1
ATOM 628 N N . HIS A 1 84 ? -10.887 -0.284 -1.127 1.00 85.69 84 HIS A N 1
ATOM 629 C CA . HIS A 1 84 ? -12.156 -0.217 -0.413 1.00 85.69 84 HIS A CA 1
ATOM 630 C C . HIS A 1 84 ? -12.042 -0.981 0.915 1.00 85.69 84 HIS A C 1
ATOM 632 O O . HIS A 1 84 ? -11.792 -2.184 0.923 1.00 85.69 84 HIS A O 1
ATOM 638 N N . ILE A 1 85 ? -12.237 -0.283 2.032 1.00 72.56 85 ILE A N 1
ATOM 639 C CA . ILE A 1 85 ? -12.203 -0.806 3.403 1.00 72.56 85 ILE A CA 1
ATOM 640 C C . ILE A 1 85 ? -13.629 -1.033 3.923 1.00 72.56 85 ILE A C 1
ATOM 642 O O . ILE A 1 85 ? -13.959 -0.674 5.052 1.00 72.56 85 ILE A O 1
ATOM 646 N N . LYS A 1 86 ? -14.535 -1.587 3.109 1.00 61.53 86 LYS A N 1
ATOM 647 C CA . LYS A 1 86 ? -15.884 -1.868 3.627 1.00 61.53 86 LYS A CA 1
ATOM 648 C C . LYS A 1 86 ? -15.917 -3.042 4.598 1.00 61.53 86 LYS A C 1
ATOM 650 O O . LYS A 1 86 ? -16.862 -3.164 5.372 1.00 61.53 86 LYS A O 1
ATOM 655 N N . ASP A 1 87 ? -14.842 -3.823 4.621 1.00 58.94 87 ASP A N 1
ATOM 656 C CA . ASP A 1 87 ? -14.687 -4.922 5.543 1.00 58.94 87 ASP A CA 1
ATOM 657 C C . ASP A 1 87 ? -13.428 -4.746 6.402 1.00 58.94 87 ASP A C 1
ATOM 659 O O . ASP A 1 87 ? -12.298 -4.682 5.907 1.00 58.94 87 ASP A O 1
ATOM 663 N N . SER A 1 88 ? -13.619 -4.711 7.720 1.00 62.22 88 SER A N 1
ATOM 664 C CA . SER A 1 88 ? -12.553 -4.553 8.719 1.00 62.22 88 SER A CA 1
ATOM 665 C C . SER A 1 88 ? -11.500 -5.669 8.702 1.00 62.22 88 SER A C 1
ATOM 667 O O . SER A 1 88 ? -10.456 -5.521 9.334 1.00 62.22 88 SER A O 1
ATOM 669 N N . TYR A 1 89 ? -11.733 -6.771 7.973 1.00 71.56 89 TYR A N 1
ATOM 670 C CA . TYR A 1 89 ? -10.744 -7.839 7.798 1.00 71.56 89 TYR A CA 1
ATOM 671 C C . TYR A 1 89 ? -9.589 -7.445 6.864 1.00 71.56 89 TYR A C 1
ATOM 673 O O . TYR A 1 89 ? -8.532 -8.067 6.926 1.00 71.56 89 TYR A O 1
ATOM 681 N N . ILE A 1 90 ? -9.764 -6.428 6.009 1.00 84.19 90 ILE A N 1
ATOM 682 C CA . ILE A 1 90 ? -8.712 -5.959 5.094 1.00 84.19 90 ILE A CA 1
ATOM 683 C C . ILE A 1 90 ? -7.795 -4.991 5.832 1.00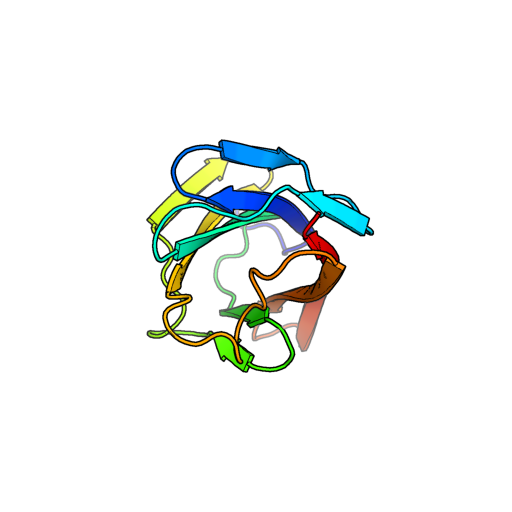 84.19 90 ILE A C 1
ATOM 685 O O . ILE A 1 90 ? -6.597 -5.224 5.943 1.00 84.19 90 ILE A O 1
ATOM 689 N N . PHE A 1 91 ? -8.365 -3.912 6.357 1.00 90.62 91 PHE A N 1
ATOM 690 C CA . PHE A 1 91 ? -7.670 -2.922 7.165 1.00 90.62 91 PHE A CA 1
ATOM 691 C C . PHE A 1 91 ? -8.534 -2.639 8.388 1.00 90.62 91 PHE A C 1
ATOM 693 O O . PHE A 1 91 ? -9.680 -2.201 8.276 1.00 90.62 91 PHE A O 1
ATOM 700 N N . SER A 1 92 ? -7.981 -2.896 9.564 1.00 91.81 92 SER A N 1
ATOM 701 C CA . SER A 1 92 ? -8.622 -2.570 10.822 1.00 91.81 92 SER A CA 1
ATOM 702 C C . SER A 1 92 ? -8.506 -1.067 11.037 1.00 91.81 92 SER A C 1
ATOM 704 O O . SER A 1 92 ? -7.435 -0.558 11.350 1.00 91.81 92 SER A O 1
ATOM 706 N N . ASN A 1 93 ? -9.610 -0.349 10.846 1.00 90.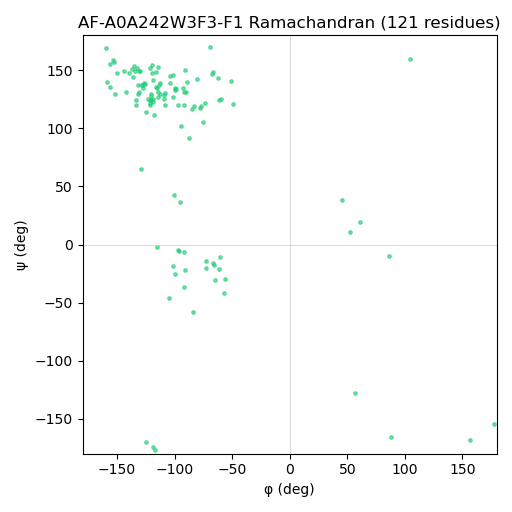75 93 ASN A N 1
ATOM 707 C CA . ASN A 1 93 ? -9.709 1.086 11.121 1.00 90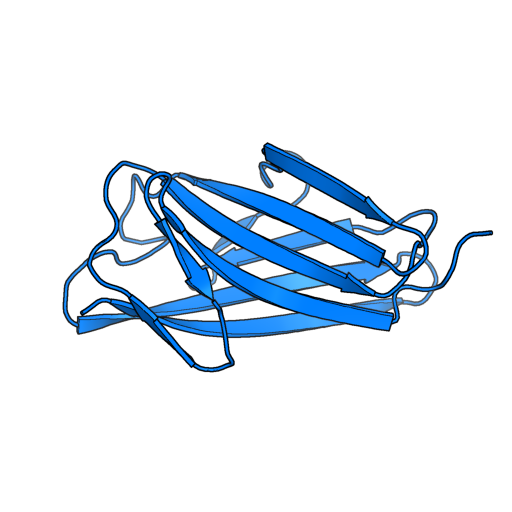.75 93 ASN A CA 1
ATOM 708 C C . ASN A 1 93 ? -10.283 1.351 12.527 1.00 90.75 93 ASN A C 1
ATOM 710 O O . ASN A 1 93 ? -11.098 2.250 12.728 1.00 90.75 93 ASN A O 1
ATOM 714 N N . THR A 1 94 ? -9.929 0.505 13.496 1.00 90.44 94 THR A N 1
ATOM 715 C CA . THR A 1 94 ? -10.352 0.635 14.895 1.00 90.44 94 THR A CA 1
ATOM 716 C C . THR A 1 94 ? -9.217 1.224 15.730 1.00 90.44 94 THR A C 1
ATOM 718 O O . THR A 1 94 ? -8.060 0.875 15.475 1.00 90.44 94 THR A O 1
ATOM 721 N N . PRO A 1 95 ? -9.511 2.035 16.760 1.00 91.56 95 PRO A N 1
ATOM 722 C CA . PRO A 1 95 ? -8.490 2.525 17.682 1.00 91.56 95 PRO A CA 1
ATOM 723 C C . PRO A 1 95 ? -7.629 1.394 18.248 1.00 91.56 95 PRO A C 1
ATOM 725 O O . PRO A 1 95 ? -8.136 0.314 18.569 1.00 91.56 95 PRO A O 1
ATOM 728 N N . ASN A 1 96 ? -6.335 1.653 18.384 1.00 92.12 96 ASN A N 1
ATOM 729 C CA . ASN A 1 96 ? -5.294 0.732 18.839 1.00 92.12 96 ASN A CA 1
ATOM 730 C C . ASN A 1 96 ? -5.082 -0.528 17.983 1.00 92.12 96 ASN A C 1
ATOM 732 O O . ASN A 1 96 ? -4.505 -1.509 18.459 1.00 92.12 96 ASN A O 1
ATOM 736 N N . SER A 1 97 ? -5.525 -0.534 16.725 1.00 93.50 97 SER A N 1
ATOM 737 C CA . SER A 1 97 ? -5.225 -1.640 15.813 1.00 93.50 97 SER A CA 1
ATOM 738 C C . SER A 1 97 ? -3.947 -1.393 15.019 1.00 93.50 97 SER A C 1
ATOM 740 O O . SER A 1 97 ? -3.578 -0.257 14.727 1.00 93.50 97 SER A O 1
ATOM 742 N N . THR A 1 98 ? -3.257 -2.477 14.668 1.00 95.69 98 THR A N 1
ATOM 743 C CA . THR A 1 98 ? -2.042 -2.426 13.853 1.00 95.69 98 THR A CA 1
ATOM 744 C C . THR A 1 98 ? -2.251 -3.238 12.591 1.00 95.69 98 THR A C 1
ATOM 746 O O . THR A 1 98 ? -2.630 -4.406 12.640 1.00 95.69 98 THR A O 1
ATOM 749 N N . ASN A 1 99 ? -1.968 -2.607 11.461 1.00 95.25 99 ASN A N 1
ATOM 750 C CA . ASN A 1 99 ? -2.108 -3.160 10.127 1.00 95.25 99 ASN A CA 1
ATOM 751 C C . ASN A 1 99 ? -0.737 -3.287 9.469 1.00 95.25 99 ASN A C 1
ATOM 753 O O . ASN A 1 99 ? 0.177 -2.520 9.764 1.00 95.25 99 ASN A O 1
ATOM 757 N N . THR A 1 100 ? -0.595 -4.226 8.543 1.00 96.62 100 THR A N 1
ATOM 758 C CA . THR A 1 100 ? 0.591 -4.345 7.690 1.00 96.62 100 THR A CA 1
ATOM 759 C C . THR A 1 100 ? 0.211 -4.035 6.255 1.00 96.62 100 THR A C 1
ATOM 761 O O . THR A 1 100 ? -0.735 -4.619 5.727 1.00 96.62 100 THR A O 1
ATOM 764 N N . ILE A 1 101 ? 0.972 -3.149 5.616 1.00 96.94 101 ILE A N 1
ATOM 765 C CA . ILE A 1 101 ? 0.834 -2.828 4.195 1.00 96.94 101 ILE A CA 1
ATOM 766 C C . ILE A 1 101 ? 2.156 -3.152 3.516 1.00 96.94 101 ILE A C 1
ATOM 768 O O . ILE A 1 101 ? 3.210 -2.708 3.970 1.00 96.94 101 ILE A O 1
ATOM 772 N N . ALA A 1 102 ? 2.108 -3.910 2.427 1.00 97.44 102 ALA A N 1
ATOM 773 C CA . ALA A 1 102 ? 3.264 -4.217 1.604 1.00 97.44 102 ALA A CA 1
ATOM 774 C C . ALA A 1 102 ? 2.988 -3.899 0.138 1.00 97.44 102 ALA A C 1
ATOM 776 O O . ALA A 1 102 ? 1.927 -4.228 -0.379 1.00 97.44 102 ALA A O 1
ATOM 777 N N . PHE A 1 103 ? 3.960 -3.292 -0.529 1.00 97.75 103 PHE A N 1
ATOM 778 C CA . PHE A 1 103 ? 3.960 -3.080 -1.969 1.00 97.75 103 PHE A CA 1
ATOM 779 C C . PHE A 1 103 ? 5.055 -3.926 -2.603 1.00 97.75 103 PHE A C 1
ATOM 781 O O . PHE A 1 103 ? 6.160 -4.024 -2.061 1.00 97.75 103 PHE A O 1
ATOM 788 N N . GLU A 1 104 ? 4.750 -4.524 -3.747 1.00 96.50 104 GLU A N 1
ATOM 789 C CA . GLU A 1 104 ? 5.680 -5.326 -4.523 1.00 96.50 104 GLU A CA 1
ATOM 790 C C . GLU A 1 104 ? 5.645 -4.925 -5.990 1.00 96.50 104 GLU A C 1
ATOM 792 O O . GLU A 1 104 ? 4.577 -4.804 -6.583 1.00 96.50 104 GLU A O 1
ATOM 797 N N . ALA A 1 10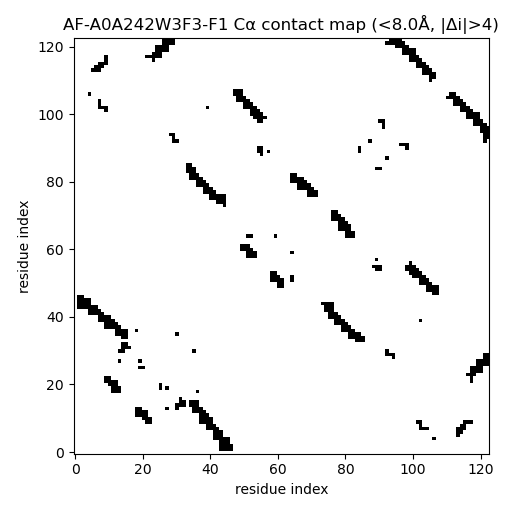5 ? 6.827 -4.836 -6.587 1.00 95.06 105 ALA A N 1
ATOM 798 C CA . ALA A 1 105 ? 7.017 -4.681 -8.014 1.00 95.06 105 ALA A CA 1
ATOM 799 C C . ALA A 1 105 ? 7.901 -5.819 -8.540 1.00 95.06 105 ALA A C 1
ATOM 801 O O . ALA A 1 105 ? 9.008 -6.062 -8.044 1.00 95.06 105 ALA A O 1
ATOM 802 N N . ARG A 1 106 ? 7.409 -6.539 -9.549 1.00 92.19 106 ARG A N 1
ATOM 803 C CA . ARG A 1 106 ? 8.073 -7.700 -10.152 1.00 92.19 106 ARG A CA 1
ATOM 804 C C . ARG A 1 106 ? 8.358 -7.444 -11.622 1.00 92.19 106 ARG A C 1
ATOM 806 O O . ARG A 1 106 ? 7.436 -7.240 -12.411 1.00 92.19 106 ARG A O 1
ATOM 813 N N . VAL A 1 107 ? 9.633 -7.539 -11.991 1.00 86.81 107 VAL A N 1
ATOM 814 C CA . VAL A 1 107 ? 10.090 -7.415 -13.380 1.00 86.81 107 VAL A CA 1
ATOM 815 C C . VAL A 1 107 ? 10.136 -8.818 -14.022 1.00 86.81 107 VAL A C 1
ATOM 817 O O . VAL A 1 107 ? 10.870 -9.673 -13.517 1.00 86.81 107 VAL A O 1
ATOM 820 N N . PRO A 1 108 ? 9.383 -9.091 -15.110 1.00 73.25 108 PRO A N 1
ATOM 821 C CA . PRO A 1 108 ? 9.173 -10.443 -15.644 1.00 73.25 108 PRO A CA 1
ATOM 822 C C . PRO A 1 108 ? 10.454 -11.199 -16.015 1.00 73.25 108 PRO A C 1
ATOM 824 O O . PRO A 1 108 ? 10.584 -12.379 -15.706 1.00 73.25 108 PRO A O 1
ATOM 827 N N . PHE A 1 109 ? 11.415 -10.520 -16.645 1.00 70.06 109 PHE A N 1
ATOM 828 C CA . PHE A 1 109 ? 12.587 -11.172 -17.243 1.00 70.06 109 PHE A CA 1
ATOM 829 C C . PHE A 1 109 ? 13.792 -11.296 -16.307 1.00 70.06 109 PHE A C 1
ATOM 831 O O . PHE A 1 109 ? 14.645 -12.149 -16.520 1.00 70.06 109 PHE A O 1
ATOM 838 N N . SER A 1 110 ? 13.878 -10.465 -15.266 1.00 71.81 110 SER A N 1
ATOM 839 C CA . SER A 1 110 ? 15.014 -10.480 -14.334 1.00 71.81 110 SER A CA 1
ATOM 840 C C . SER A 1 110 ? 14.758 -11.310 -13.076 1.00 71.81 110 SER A C 1
ATOM 842 O O . SER A 1 110 ? 15.651 -11.423 -12.242 1.00 71.81 110 SER A O 1
ATOM 844 N N . MET A 1 111 ? 13.532 -11.829 -12.895 1.00 70.00 111 MET A N 1
ATOM 845 C CA . MET A 1 111 ? 13.034 -12.433 -11.645 1.00 70.00 111 MET A CA 1
ATOM 846 C C . MET A 1 111 ? 13.210 -11.542 -10.399 1.00 70.00 111 MET A C 1
ATOM 848 O O . MET A 1 111 ? 12.986 -11.990 -9.274 1.00 70.00 111 MET A O 1
ATOM 852 N N . LYS A 1 112 ? 13.575 -10.266 -10.578 1.00 82.81 112 LYS A N 1
ATOM 853 C CA . LYS A 1 112 ? 13.783 -9.319 -9.490 1.00 82.81 112 LYS A CA 1
ATOM 854 C C . LYS A 1 112 ? 12.428 -8.915 -8.925 1.00 82.81 112 LYS A C 1
ATOM 856 O O . LYS A 1 112 ? 11.580 -8.376 -9.640 1.00 82.81 112 LYS A O 1
ATOM 861 N N . VAL A 1 113 ? 12.256 -9.157 -7.631 1.00 90.00 113 VAL A N 1
ATOM 862 C CA . VAL A 1 113 ? 11.125 -8.664 -6.845 1.00 90.00 113 VAL A CA 1
ATOM 863 C C . VAL A 1 113 ? 11.653 -7.580 -5.926 1.00 90.00 113 VAL A C 1
ATOM 865 O O . VAL A 1 113 ? 12.554 -7.819 -5.124 1.00 90.00 113 VAL A O 1
ATOM 868 N N . LEU A 1 114 ? 11.116 -6.379 -6.078 1.00 94.81 114 LEU A N 1
ATOM 869 C CA . LEU A 1 114 ? 11.331 -5.285 -5.149 1.00 94.81 114 LEU A CA 1
ATOM 870 C C . LEU A 1 114 ? 10.098 -5.181 -4.276 1.00 94.81 114 LEU A C 1
ATOM 872 O O . LEU A 1 114 ? 8.990 -5.100 -4.794 1.00 94.81 114 LEU A O 1
ATOM 876 N N . SER A 1 115 ? 10.289 -5.191 -2.964 1.00 95.50 115 SER A N 1
ATOM 877 C CA . SER A 1 115 ? 9.184 -5.084 -2.028 1.00 95.50 115 SER A CA 1
ATOM 878 C C . SER A 1 115 ? 9.506 -4.140 -0.884 1.00 95.50 115 SER A C 1
ATOM 880 O O . SER A 1 115 ? 10.663 -3.959 -0.491 1.00 95.50 115 SER A O 1
ATOM 882 N N . LYS A 1 116 ? 8.457 -3.523 -0.344 1.00 97.31 116 LYS A N 1
ATOM 883 C CA . LYS A 1 116 ? 8.536 -2.735 0.879 1.00 97.31 116 LYS A CA 1
ATOM 884 C C . LYS A 1 116 ? 7.287 -2.956 1.709 1.00 97.31 116 LYS A C 1
ATOM 886 O O . LYS A 1 116 ? 6.185 -2.833 1.189 1.00 97.31 116 LYS A O 1
ATOM 891 N N . SER A 1 117 ? 7.474 -3.234 2.994 1.00 97.25 117 SER A N 1
ATOM 892 C CA . SER A 1 117 ? 6.400 -3.325 3.978 1.00 97.25 117 SER A CA 1
ATOM 893 C C . SER A 1 117 ? 6.530 -2.245 5.043 1.00 97.25 117 SER A C 1
ATOM 895 O O . SER A 1 117 ? 7.643 -1.844 5.399 1.00 97.25 117 SER A O 1
ATOM 897 N N . ILE A 1 118 ? 5.388 -1.811 5.561 1.00 97.81 118 ILE A N 1
ATOM 898 C CA . ILE A 1 118 ? 5.271 -0.899 6.694 1.00 97.81 118 ILE A CA 1
ATOM 899 C C . ILE A 1 118 ? 4.189 -1.405 7.650 1.00 97.81 118 ILE A C 1
ATOM 901 O O . ILE A 1 118 ? 3.236 -2.069 7.227 1.00 97.81 118 ILE A O 1
ATOM 905 N N . SER A 1 119 ? 4.323 -1.045 8.921 1.00 97.69 119 SER A N 1
ATOM 906 C CA . SER A 1 119 ? 3.267 -1.219 9.919 1.00 97.69 119 SER A CA 1
ATOM 907 C C . SER A 1 119 ? 2.528 0.100 10.119 1.00 97.69 119 SER A C 1
ATOM 909 O O . SER A 1 119 ? 3.163 1.140 10.285 1.00 97.69 119 SER A O 1
ATOM 911 N N . VAL A 1 120 ? 1.198 0.058 10.115 1.00 97.00 120 VAL A N 1
ATOM 912 C CA . VAL A 1 120 ? 0.324 1.218 10.315 1.00 97.00 120 VAL A CA 1
ATOM 913 C C . VAL A 1 120 ? -0.515 1.004 11.565 1.00 97.00 120 VAL A C 1
ATOM 915 O O . VAL A 1 120 ? -1.384 0.133 11.591 1.00 97.00 120 VAL A O 1
ATOM 918 N N . HIS A 1 121 ? -0.247 1.795 12.592 1.00 96.88 121 HIS A N 1
ATOM 919 C CA . HIS A 1 121 ? -1.018 1.834 13.823 1.00 96.88 121 HIS A CA 1
ATOM 920 C C . HIS A 1 121 ? -2.110 2.897 13.734 1.00 96.88 121 HIS A C 1
ATOM 922 O O . HIS A 1 121 ? -1.837 4.031 13.340 1.00 96.88 121 HIS A O 1
ATOM 928 N N . VAL A 1 122 ? -3.332 2.519 14.095 1.00 94.62 122 VAL A N 1
ATOM 929 C CA . VAL A 1 122 ? -4.476 3.423 14.197 1.00 94.62 122 VAL A CA 1
ATOM 930 C C . VAL A 1 122 ? -4.633 3.838 15.658 1.00 94.62 122 VAL A C 1
ATOM 932 O O . VAL A 1 122 ? -4.827 2.965 16.501 1.00 94.62 122 VAL A O 1
ATOM 935 N N . GLU A 1 123 ? -4.543 5.138 15.946 1.00 92.62 123 GLU A N 1
ATOM 936 C CA . GLU A 1 123 ? -4.777 5.717 17.286 1.00 92.62 123 GLU A CA 1
ATOM 937 C C . GLU A 1 123 ? -6.252 5.668 17.698 1.00 92.62 123 GLU A C 1
ATOM 939 O O . GLU A 1 123 ? -7.134 5.973 16.857 1.00 92.62 123 GLU A O 1
#

Sequence (123 aa):
DSSPLRSVSISAVGDNNKMYSASSYLTIPVLKGDYLYVKVSEVGTPDSYSEALTVNGIRYAGSSLDEISSYTGPFGSEKTFRLHIKDSYIFSNTPNSTNTIAFEARVPFSMKVLSKSISVHVE

Radius of gyration: 14.3 Å; Cα contacts (8 Å, |Δi|>4): 307; chains: 1; bounding box: 32×26×41 Å

pLDDT: mean 90.92, std 8.17, range [58.94, 97.94]

Nearest PDB structures (foldseek):
  5k93-assembly2_B  TM=5.369E-01  e=1.513E-01  Escherichia coli
  2x0v-assembly1_A  TM=4.991E-01  e=2.096E-01  Homo sapiens
  6sl6-assembly1_A  TM=4.229E-01  e=1.285E-01  Homo sapiens
  8qwo-assembly1_A  TM=4.776E-01  e=2.466E-01  Homo sapiens
  5ghu-assembly1_A  TM=5.370E-01  e=3.344E+00  Escherichia coli K-12